Protein AF-A0A6L8BFU1-F1 (afdb_monomer_lite)

Radius of gyration: 12.85 Å; chains: 1; bounding box: 30×25×33 Å

Structure (mmCIF, N/CA/C/O backbone):
data_AF-A0A6L8BFU1-F1
#
_entry.id   AF-A0A6L8BFU1-F1
#
loop_
_atom_site.group_PDB
_atom_site.id
_atom_site.type_symbol
_atom_site.label_atom_id
_atom_site.label_alt_id
_atom_site.label_comp_id
_atom_site.label_asym_id
_atom_site.label_entity_id
_atom_site.label_seq_id
_atom_site.pdbx_PDB_ins_code
_atom_site.Cartn_x
_atom_site.Cartn_y
_atom_site.Cartn_z
_atom_site.occupancy
_atom_site.B_iso_or_equiv
_atom_site.auth_seq_id
_atom_site.auth_comp_id
_atom_site.auth_asym_id
_atom_site.auth_atom_id
_atom_site.pdbx_PDB_model_num
ATOM 1 N N . VAL A 1 1 ? -12.508 5.300 6.750 1.00 96.69 1 VAL A N 1
ATOM 2 C CA . VAL A 1 1 ? -11.536 6.383 6.458 1.00 96.69 1 VAL A CA 1
ATOM 3 C C . VAL A 1 1 ? -11.003 6.248 5.041 1.00 96.69 1 VAL A C 1
ATOM 5 O O . VAL A 1 1 ? -11.122 5.171 4.466 1.00 96.69 1 VAL A O 1
ATOM 8 N N . SER A 1 2 ? -10.410 7.299 4.481 1.00 97.69 2 SER A N 1
ATOM 9 C CA . SER A 1 2 ? -9.721 7.229 3.187 1.00 97.69 2 SER A CA 1
ATOM 10 C C . SER A 1 2 ? -8.450 8.066 3.179 1.00 97.69 2 SER A C 1
ATOM 12 O O . SER A 1 2 ? -8.405 9.112 3.822 1.00 97.69 2 SER A O 1
ATOM 14 N N . GLY A 1 3 ? -7.463 7.653 2.400 1.00 98.19 3 GLY A N 1
ATOM 15 C CA . GLY A 1 3 ? -6.178 8.327 2.259 1.00 98.19 3 GLY A CA 1
ATOM 16 C C . GLY A 1 3 ? -5.674 8.196 0.833 1.00 98.19 3 GLY A C 1
ATOM 17 O O . GLY A 1 3 ? -5.971 7.211 0.159 1.00 98.19 3 GLY A O 1
ATOM 18 N N . GLU A 1 4 ? -4.972 9.215 0.360 1.00 98.38 4 GLU A N 1
ATOM 19 C CA . GLU A 1 4 ? -4.502 9.306 -1.019 1.00 98.38 4 GLU A CA 1
ATOM 20 C C . GLU A 1 4 ? -3.123 9.952 -1.083 1.00 98.38 4 GLU A C 1
ATOM 22 O O . GLU A 1 4 ? -2.748 10.703 -0.178 1.00 98.38 4 GLU A O 1
ATOM 27 N N . ALA A 1 5 ? -2.389 9.636 -2.146 1.00 98.38 5 ALA A N 1
ATOM 28 C CA . ALA A 1 5 ? -1.085 10.200 -2.457 1.00 98.38 5 ALA A CA 1
ATOM 29 C C . ALA A 1 5 ? -0.895 10.274 -3.981 1.00 98.38 5 ALA A C 1
ATOM 31 O O . ALA A 1 5 ? -1.404 9.431 -4.726 1.00 98.38 5 ALA A O 1
ATOM 32 N N . GLU A 1 6 ? -0.162 11.286 -4.440 1.00 98.06 6 GLU A N 1
ATOM 33 C CA . GLU A 1 6 ? 0.117 11.547 -5.854 1.00 98.06 6 GLU A CA 1
ATOM 34 C C . GLU A 1 6 ? 1.574 11.970 -6.032 1.00 98.06 6 GLU A C 1
ATOM 36 O O . GLU A 1 6 ? 2.076 12.807 -5.285 1.00 98.06 6 GLU A O 1
ATOM 41 N N . ASP A 1 7 ? 2.215 11.459 -7.079 1.00 97.38 7 ASP A N 1
ATOM 42 C CA . ASP A 1 7 ? 3.427 12.037 -7.643 1.00 97.38 7 ASP A CA 1
ATOM 43 C C . ASP A 1 7 ? 3.320 12.068 -9.174 1.00 97.38 7 ASP A C 1
ATOM 45 O O . ASP A 1 7 ? 3.346 11.042 -9.866 1.00 97.38 7 ASP A O 1
ATOM 49 N N . ARG A 1 8 ? 3.225 13.286 -9.715 1.00 94.25 8 ARG A N 1
ATOM 50 C CA . ARG A 1 8 ? 3.109 13.536 -11.159 1.00 94.25 8 ARG A CA 1
ATOM 51 C C . ARG A 1 8 ? 4.396 13.259 -11.922 1.00 94.25 8 ARG A C 1
ATOM 53 O O . ARG A 1 8 ? 4.333 12.860 -13.079 1.00 94.25 8 ARG A O 1
ATOM 60 N N . THR A 1 9 ? 5.556 13.430 -11.292 1.00 95.25 9 THR A N 1
ATOM 61 C CA . THR A 1 9 ? 6.853 13.131 -11.918 1.00 95.25 9 THR A CA 1
ATOM 62 C C . THR A 1 9 ? 7.025 11.625 -12.110 1.00 95.25 9 THR A C 1
ATOM 64 O O . THR A 1 9 ? 7.570 11.167 -13.116 1.00 95.25 9 THR A O 1
ATOM 67 N N . LEU A 1 10 ? 6.475 10.838 -11.181 1.00 93.56 10 LEU A N 1
ATOM 68 C CA . LEU A 1 10 ? 6.490 9.381 -11.236 1.00 93.56 10 LEU A CA 1
ATOM 69 C C . LEU A 1 10 ? 5.305 8.786 -12.009 1.00 93.56 10 LEU A C 1
ATOM 71 O O . LEU A 1 10 ? 5.353 7.586 -12.323 1.00 93.56 10 LEU A O 1
ATOM 75 N N . ASN A 1 11 ? 4.311 9.612 -12.363 1.00 95.62 11 ASN A N 1
ATOM 76 C CA . ASN A 1 11 ? 3.021 9.230 -12.945 1.00 95.62 11 ASN A CA 1
ATOM 77 C C . ASN A 1 11 ? 2.286 8.195 -12.081 1.00 95.62 11 ASN A C 1
ATOM 79 O O . ASN A 1 11 ? 1.895 7.131 -12.567 1.00 95.62 11 ASN A O 1
ATOM 83 N N . VAL A 1 12 ? 2.152 8.491 -10.786 1.00 97.38 12 VAL A N 1
ATOM 84 C CA . VAL A 1 12 ? 1.477 7.627 -9.814 1.00 97.38 12 VAL A CA 1
ATOM 85 C C . VAL A 1 12 ? 0.448 8.432 -9.033 1.00 97.38 12 VAL A C 1
ATOM 87 O O . VAL A 1 12 ? 0.751 9.496 -8.505 1.00 97.38 12 VAL A O 1
ATOM 90 N N . TRP A 1 13 ? -0.755 7.886 -8.917 1.00 98.44 13 TRP A N 1
ATOM 91 C CA . TRP A 1 13 ? -1.761 8.311 -7.954 1.00 98.44 13 TRP A CA 1
ATOM 92 C C . TRP A 1 13 ? -2.407 7.072 -7.346 1.00 98.44 13 TRP A C 1
ATOM 94 O O . TRP A 1 13 ? -2.713 6.107 -8.051 1.00 98.44 13 TRP A O 1
ATOM 104 N N . VAL A 1 14 ? -2.614 7.087 -6.036 1.00 98.44 14 VAL A N 1
ATOM 105 C CA . VAL A 1 14 ? -3.269 5.997 -5.320 1.00 98.44 14 VAL A CA 1
ATOM 106 C C . VAL A 1 14 ? -4.200 6.554 -4.260 1.00 98.44 14 VAL A C 1
ATOM 108 O O . VAL A 1 14 ? -3.880 7.519 -3.568 1.00 98.44 14 VAL A O 1
ATOM 111 N N . ARG A 1 15 ? -5.354 5.908 -4.108 1.00 98.75 15 ARG A N 1
ATOM 112 C CA . ARG A 1 15 ? -6.310 6.174 -3.040 1.00 98.75 15 ARG A CA 1
ATOM 113 C C . ARG A 1 15 ? -6.762 4.868 -2.416 1.00 98.75 15 ARG A C 1
ATOM 115 O O . ARG A 1 15 ? -7.244 3.991 -3.125 1.00 98.75 15 ARG A O 1
ATOM 122 N N . PHE A 1 16 ? -6.680 4.785 -1.093 1.00 98.69 16 PHE A N 1
ATOM 123 C CA . PHE A 1 16 ? -7.256 3.710 -0.293 1.00 98.69 16 PHE A CA 1
ATOM 124 C C . PHE A 1 16 ? -8.507 4.184 0.440 1.00 98.69 16 PHE A C 1
ATOM 126 O O . PHE A 1 16 ? -8.601 5.317 0.923 1.00 98.69 16 PHE A O 1
ATOM 133 N N . GLN A 1 17 ? -9.475 3.283 0.558 1.00 98.56 17 GLN A N 1
ATOM 134 C CA . GLN A 1 17 ? -10.688 3.460 1.341 1.00 98.56 17 GLN A CA 1
ATOM 135 C C . GLN A 1 17 ? -10.841 2.251 2.263 1.00 98.56 17 GLN A C 1
ATOM 137 O O . GLN A 1 17 ? -11.035 1.125 1.805 1.00 98.56 17 GLN A O 1
ATOM 142 N N . LEU A 1 18 ? -10.748 2.498 3.568 1.00 98.19 18 LEU A N 1
ATOM 143 C CA . LEU A 1 18 ? -10.808 1.470 4.602 1.00 98.19 18 LEU A CA 1
ATOM 144 C C . LEU A 1 18 ? -12.128 1.577 5.360 1.00 98.19 18 LEU A C 1
ATOM 146 O O . LEU A 1 18 ? -12.457 2.638 5.916 1.00 98.19 18 LEU A O 1
ATOM 150 N N . ARG A 1 19 ? -12.860 0.468 5.441 1.00 97.81 19 ARG A N 1
ATOM 151 C CA . ARG A 1 19 ? -13.992 0.329 6.360 1.00 97.81 19 ARG A CA 1
ATOM 152 C C . ARG A 1 19 ? -13.499 -0.316 7.648 1.00 97.81 19 ARG A C 1
ATOM 154 O O . ARG A 1 19 ? -13.055 -1.457 7.616 1.00 97.81 19 ARG A O 1
ATOM 161 N N . ILE A 1 20 ? -13.603 0.404 8.763 1.00 96.62 20 ILE A N 1
ATOM 162 C CA . ILE A 1 20 ? -13.247 -0.116 10.086 1.00 96.62 20 ILE A CA 1
ATOM 163 C C . ILE A 1 20 ? -14.522 -0.470 10.845 1.00 96.62 20 ILE A C 1
ATOM 165 O O . ILE A 1 20 ? -15.421 0.363 10.938 1.00 96.62 20 ILE A O 1
ATOM 169 N N . LEU A 1 21 ? -14.590 -1.685 11.385 1.00 95.75 21 LEU A N 1
ATOM 170 C CA . LEU A 1 21 ? -15.671 -2.165 12.247 1.00 95.75 21 LEU A CA 1
ATOM 171 C C . LEU A 1 21 ? -15.051 -2.829 13.476 1.00 95.75 21 LEU A C 1
ATOM 173 O O . LEU A 1 21 ? -14.156 -3.658 13.337 1.00 95.75 21 LEU A O 1
ATOM 177 N N . HIS A 1 22 ? -15.502 -2.450 14.674 1.00 93.62 22 HIS A N 1
ATOM 178 C CA . HIS A 1 22 ? -14.998 -2.990 15.948 1.00 93.62 22 HIS A CA 1
ATOM 179 C C . HIS A 1 22 ? -13.458 -2.974 16.068 1.00 93.62 22 HIS A C 1
ATOM 181 O O . HIS A 1 22 ? -12.849 -3.906 16.580 1.00 93.62 22 HIS A O 1
ATOM 187 N N . GLY A 1 23 ? -12.810 -1.924 15.548 1.00 92.81 23 GLY A N 1
ATOM 188 C CA . GLY A 1 23 ? -11.349 -1.780 15.576 1.00 92.81 23 GLY A CA 1
ATOM 189 C C . GLY A 1 23 ? -10.579 -2.611 14.539 1.00 92.81 23 GLY A C 1
ATOM 190 O O . GLY A 1 23 ? -9.353 -2.504 14.486 1.00 92.81 23 GLY A O 1
ATOM 191 N N . ALA A 1 24 ? -11.261 -3.382 13.689 1.00 96.75 24 ALA A N 1
ATOM 192 C CA . ALA A 1 24 ? -10.663 -4.169 12.612 1.00 96.75 24 ALA A CA 1
ATOM 193 C C . ALA A 1 24 ? -10.984 -3.591 11.226 1.00 96.75 24 ALA A C 1
ATOM 195 O O . ALA A 1 24 ? -12.036 -2.987 11.007 1.00 96.75 24 ALA A O 1
ATOM 196 N N . ILE A 1 25 ? -10.072 -3.788 10.277 1.00 97.88 25 ILE A N 1
ATOM 197 C CA . ILE A 1 25 ? -10.223 -3.424 8.869 1.00 97.88 25 ILE A CA 1
ATOM 198 C C . ILE A 1 25 ? -11.127 -4.471 8.217 1.00 97.88 25 ILE A C 1
ATOM 200 O O . ILE A 1 25 ? -10.701 -5.572 7.894 1.00 97.88 25 ILE A O 1
ATOM 204 N N . HIS A 1 26 ? -12.400 -4.141 8.040 1.00 97.88 26 HIS A N 1
ATOM 205 C CA . HIS A 1 26 ? -13.378 -5.057 7.459 1.00 97.88 26 HIS A CA 1
ATOM 206 C C . HIS A 1 26 ? -13.292 -5.122 5.932 1.00 97.88 26 HIS A C 1
ATOM 208 O O . HIS A 1 26 ? -13.598 -6.145 5.331 1.00 97.88 26 HIS A O 1
ATOM 214 N N . THR A 1 27 ? -12.938 -4.013 5.286 1.00 98.12 27 THR A N 1
ATOM 215 C CA . THR A 1 27 ? -12.857 -3.947 3.824 1.00 98.12 27 THR A CA 1
ATOM 216 C C . THR A 1 27 ? -11.807 -2.932 3.409 1.00 98.12 27 THR A C 1
ATOM 218 O O . THR A 1 27 ? -11.769 -1.830 3.972 1.00 98.12 27 THR A O 1
ATOM 221 N N . VAL A 1 28 ? -11.030 -3.273 2.383 1.00 98.50 28 VAL A N 1
ATOM 222 C CA . VAL A 1 28 ? -10.108 -2.369 1.699 1.00 98.50 28 VAL A CA 1
ATOM 223 C C . VAL A 1 28 ? -10.548 -2.223 0.245 1.00 98.50 28 VAL A C 1
ATOM 225 O O . VAL A 1 28 ? -10.796 -3.190 -0.475 1.00 98.50 28 VAL A O 1
ATOM 228 N N . ARG A 1 29 ? -10.702 -0.979 -0.201 1.00 98.50 29 ARG A N 1
ATOM 229 C CA . ARG A 1 29 ? -10.901 -0.635 -1.613 1.00 98.50 29 ARG A CA 1
ATOM 230 C C . ARG A 1 29 ? -9.804 0.318 -2.041 1.00 98.50 29 ARG A C 1
ATOM 232 O O . ARG A 1 29 ? -9.325 1.107 -1.225 1.00 98.50 29 ARG A O 1
ATOM 239 N N . TYR A 1 30 ? -9.420 0.242 -3.308 1.00 98.69 30 TYR A N 1
ATOM 240 C CA . TYR A 1 30 ? -8.370 1.081 -3.857 1.00 98.69 30 TYR A CA 1
ATOM 241 C C . TYR A 1 30 ? -8.691 1.555 -5.271 1.00 98.69 30 TYR A C 1
ATOM 243 O O . TYR A 1 30 ? -9.366 0.876 -6.044 1.00 98.69 30 TYR A O 1
ATOM 251 N N . ASN A 1 31 ? -8.164 2.728 -5.602 1.00 98.62 31 ASN A N 1
ATOM 252 C CA . ASN A 1 31 ? -8.037 3.220 -6.963 1.00 98.62 31 ASN A CA 1
ATOM 253 C C . ASN A 1 31 ? -6.559 3.517 -7.207 1.00 98.62 31 ASN A C 1
ATOM 255 O O . ASN A 1 31 ? -5.905 4.121 -6.358 1.00 98.62 31 ASN A O 1
ATOM 259 N N . VAL A 1 32 ? -6.042 3.082 -8.352 1.00 98.19 32 VAL A N 1
ATOM 260 C CA . VAL A 1 32 ? -4.639 3.269 -8.727 1.00 98.19 32 VAL A CA 1
ATOM 261 C C . VAL A 1 32 ? -4.577 3.796 -10.149 1.00 98.19 32 VAL A C 1
ATOM 263 O O . VAL A 1 32 ? -5.156 3.214 -11.064 1.00 98.19 32 VAL A O 1
ATOM 266 N N . TYR A 1 33 ? -3.821 4.870 -10.323 1.00 98.06 33 TYR A N 1
ATOM 267 C CA . TYR A 1 33 ? -3.233 5.255 -11.592 1.00 98.06 33 TYR A CA 1
ATOM 268 C C . TYR A 1 33 ? -1.726 5.029 -11.481 1.00 98.06 33 TYR A C 1
ATOM 270 O O . TYR A 1 33 ? -1.058 5.611 -10.629 1.00 98.06 33 TYR A O 1
ATOM 278 N N . GLY A 1 34 ? -1.187 4.134 -12.300 1.00 95.56 34 GLY A N 1
ATOM 279 C CA . GLY A 1 34 ? 0.213 3.746 -12.222 1.00 95.56 34 GLY A CA 1
ATOM 280 C C . GLY A 1 34 ? 0.508 2.526 -13.082 1.00 95.56 34 GLY A C 1
ATOM 281 O O . GLY A 1 34 ? -0.322 2.071 -13.866 1.00 95.56 34 GLY A O 1
ATOM 282 N N . CYS A 1 35 ? 1.717 1.991 -12.943 1.00 95.50 35 CYS A N 1
ATOM 283 C CA . CYS A 1 35 ? 2.135 0.806 -13.687 1.00 95.50 35 CYS A CA 1
ATOM 284 C C . CYS A 1 35 ? 1.552 -0.489 -13.081 1.00 95.50 35 CYS A C 1
ATOM 286 O O . CYS A 1 35 ? 1.085 -0.466 -11.940 1.00 95.50 35 CYS A O 1
ATOM 288 N N . PRO A 1 36 ? 1.644 -1.641 -13.777 1.00 96.62 36 PRO A N 1
ATOM 289 C CA . PRO A 1 36 ? 1.135 -2.917 -13.263 1.00 96.62 36 PRO A CA 1
ATOM 290 C C . PRO A 1 36 ? 1.668 -3.296 -11.873 1.00 96.62 36 PRO A C 1
ATOM 292 O O . PRO A 1 36 ? 0.916 -3.799 -11.048 1.00 96.62 36 PRO A O 1
ATOM 295 N N . HIS A 1 37 ? 2.928 -2.973 -11.559 1.00 95.94 37 HIS A N 1
ATOM 296 C CA . HIS A 1 37 ? 3.495 -3.215 -10.226 1.00 95.94 37 HIS A CA 1
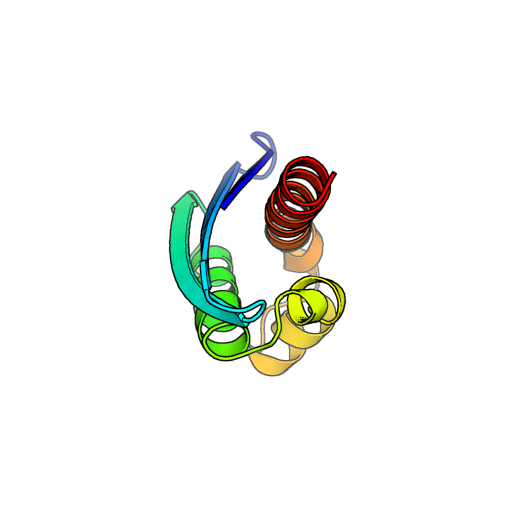ATOM 297 C C . HIS A 1 37 ? 2.819 -2.385 -9.124 1.00 95.94 37 HIS A C 1
ATOM 299 O O . HIS A 1 37 ? 2.698 -2.849 -7.997 1.00 95.94 37 HIS A O 1
ATOM 305 N N . THR A 1 38 ? 2.363 -1.169 -9.439 1.00 96.75 38 THR A N 1
ATOM 306 C CA . THR A 1 38 ? 1.622 -0.315 -8.498 1.00 96.75 38 THR A CA 1
ATOM 307 C C . THR A 1 38 ? 0.249 -0.913 -8.201 1.00 96.75 38 THR A C 1
ATOM 309 O O . THR A 1 38 ? -0.175 -0.931 -7.050 1.00 96.75 38 THR A O 1
ATOM 312 N N . VAL A 1 39 ? -0.425 -1.444 -9.228 1.00 97.88 39 VAL A N 1
ATOM 313 C CA . VAL A 1 39 ? -1.720 -2.125 -9.077 1.00 97.88 39 VAL A CA 1
ATOM 314 C C . VAL A 1 39 ? -1.561 -3.401 -8.247 1.00 97.88 39 VAL A C 1
ATOM 316 O O . VAL A 1 39 ? -2.281 -3.569 -7.268 1.00 97.88 39 VAL A O 1
ATOM 319 N N . ALA A 1 40 ? -0.570 -4.237 -8.572 1.00 97.50 40 ALA A N 1
ATOM 320 C CA . ALA A 1 40 ? -0.287 -5.471 -7.838 1.00 97.50 40 ALA A CA 1
ATOM 321 C C . ALA A 1 40 ? 0.080 -5.210 -6.365 1.00 97.50 40 ALA A C 1
ATOM 323 O O . ALA A 1 40 ? -0.370 -5.924 -5.474 1.00 97.50 40 ALA A O 1
ATOM 324 N N . ALA A 1 41 ? 0.858 -4.159 -6.085 1.00 97.69 41 ALA A N 1
ATOM 325 C CA . ALA A 1 41 ? 1.173 -3.770 -4.712 1.00 97.69 41 ALA A CA 1
ATOM 326 C C . ALA A 1 41 ? -0.076 -3.301 -3.942 1.00 97.69 41 ALA A C 1
ATOM 328 O O . ALA A 1 41 ? -0.238 -3.650 -2.775 1.00 97.69 41 ALA A O 1
ATOM 329 N N . ALA A 1 42 ? -0.981 -2.547 -4.578 1.00 98.12 42 ALA A N 1
ATOM 330 C CA . ALA A 1 42 ? -2.225 -2.113 -3.939 1.00 98.12 42 ALA A CA 1
ATOM 331 C C . ALA A 1 42 ? -3.171 -3.284 -3.630 1.00 98.12 42 ALA A C 1
ATOM 333 O O . ALA A 1 42 ? -3.779 -3.309 -2.559 1.00 98.12 42 ALA A O 1
ATOM 334 N N . GLU A 1 43 ? -3.250 -4.265 -4.530 1.00 98.12 43 GLU A N 1
ATOM 335 C CA . GLU A 1 43 ? -3.984 -5.516 -4.315 1.00 98.12 43 GLU A CA 1
ATOM 336 C C . GLU A 1 43 ? -3.396 -6.313 -3.142 1.00 98.12 43 GLU A C 1
ATOM 338 O O .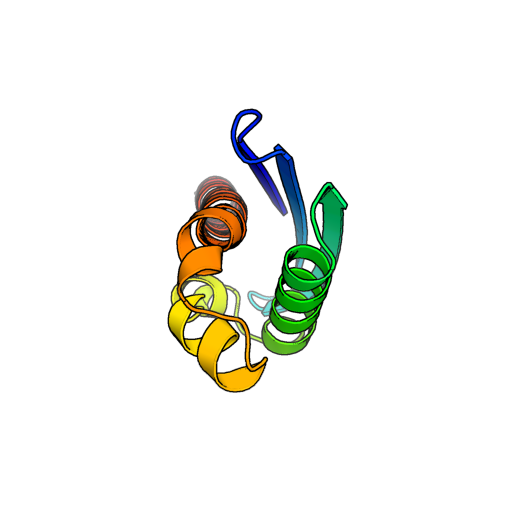 GLU A 1 43 ? -4.104 -6.631 -2.188 1.00 98.12 43 GLU A O 1
ATOM 343 N N . TRP A 1 44 ? -2.075 -6.514 -3.137 1.00 97.94 44 TRP A N 1
ATOM 344 C CA . TRP A 1 44 ? -1.354 -7.194 -2.057 1.00 97.94 44 TRP A CA 1
ATOM 345 C C . TRP A 1 44 ? -1.557 -6.526 -0.687 1.00 97.94 44 TRP A C 1
ATOM 347 O O . TRP A 1 44 ? -1.676 -7.210 0.333 1.00 97.94 44 TRP A O 1
ATOM 357 N N . ILE A 1 45 ? -1.614 -5.189 -0.647 1.00 98.06 45 ILE A N 1
ATOM 358 C CA . ILE A 1 45 ? -1.945 -4.424 0.563 1.00 98.06 45 ILE A CA 1
ATOM 359 C C . ILE A 1 45 ? -3.374 -4.734 1.014 1.00 98.06 45 ILE A C 1
ATOM 361 O O . ILE A 1 45 ? -3.591 -4.997 2.198 1.00 98.06 45 ILE A O 1
ATOM 365 N N . ALA A 1 46 ? -4.342 -4.694 0.094 1.00 98.25 46 ALA A N 1
ATOM 366 C CA . ALA A 1 46 ? -5.744 -4.935 0.411 1.00 98.25 46 ALA A CA 1
ATOM 367 C C . ALA A 1 46 ? -5.945 -6.327 1.025 1.00 98.25 46 ALA A C 1
ATOM 369 O O . ALA A 1 46 ? -6.485 -6.430 2.126 1.00 98.25 46 ALA A O 1
ATOM 370 N N . GLU A 1 47 ? -5.408 -7.368 0.385 1.00 97.44 47 GLU A N 1
ATOM 371 C CA . GLU A 1 47 ? -5.487 -8.751 0.871 1.00 97.44 47 GLU A CA 1
ATOM 372 C C . GLU A 1 47 ? -4.868 -8.930 2.261 1.00 97.44 47 GLU A C 1
ATOM 374 O O . GLU A 1 47 ? -5.377 -9.680 3.092 1.00 97.44 47 GLU A O 1
ATOM 379 N N . ARG A 1 48 ? -3.760 -8.236 2.538 1.00 96.88 48 ARG A N 1
ATOM 380 C CA . ARG A 1 48 ? -3.056 -8.350 3.822 1.00 96.88 48 ARG A CA 1
ATOM 381 C C . ARG A 1 48 ? -3.725 -7.621 4.964 1.00 96.88 48 ARG A C 1
ATOM 383 O O . ARG A 1 48 ? -3.486 -7.987 6.112 1.00 96.88 48 ARG A O 1
ATOM 390 N N . LEU A 1 49 ? -4.476 -6.569 4.669 1.00 97.69 49 LEU A N 1
ATOM 391 C CA . LEU A 1 49 ? -5.108 -5.734 5.681 1.00 97.69 49 LEU A CA 1
ATOM 392 C C . LEU A 1 49 ? -6.529 -6.181 6.006 1.00 97.69 49 LEU A C 1
ATOM 394 O O . LEU A 1 49 ? -6.952 -6.006 7.148 1.00 97.69 49 LEU A O 1
ATOM 398 N N . GLU A 1 50 ? -7.275 -6.733 5.047 1.00 97.81 50 GLU A N 1
ATOM 399 C CA . GLU A 1 50 ? -8.635 -7.205 5.313 1.00 97.81 50 GLU A CA 1
ATOM 400 C C . GLU A 1 50 ? -8.649 -8.260 6.437 1.00 97.81 50 GLU A C 1
ATOM 402 O O . GLU A 1 50 ? -7.857 -9.199 6.478 1.00 97.81 50 GLU A O 1
ATOM 407 N N . GLY A 1 51 ? -9.528 -8.055 7.419 1.00 97.31 51 GLY A N 1
ATOM 408 C CA . GLY A 1 51 ? -9.641 -8.883 8.621 1.00 97.31 51 GLY A CA 1
ATOM 409 C C . GLY A 1 51 ? -8.626 -8.573 9.728 1.00 97.31 51 GLY A C 1
ATOM 410 O O . GLY A 1 51 ? -8.744 -9.125 10.823 1.00 97.31 51 GLY A O 1
ATOM 411 N N . ARG A 1 52 ? -7.648 -7.687 9.504 1.00 97.94 52 ARG A N 1
ATOM 412 C CA . ARG A 1 52 ? -6.632 -7.338 10.512 1.00 97.94 52 ARG A CA 1
ATOM 413 C C . ARG A 1 52 ? -7.080 -6.190 11.421 1.00 97.94 52 ARG A C 1
ATOM 415 O O . ARG A 1 52 ?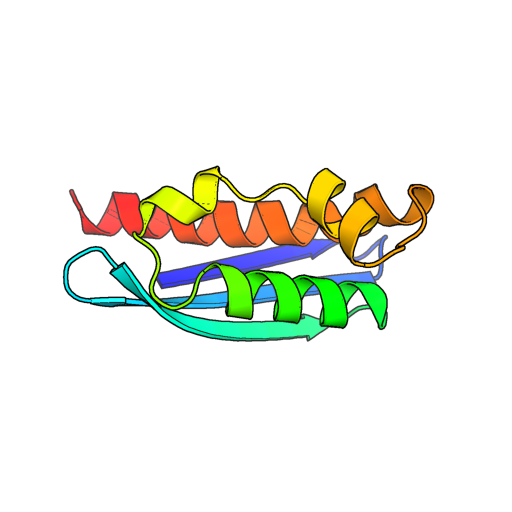 -7.911 -5.371 11.024 1.00 97.94 52 ARG A O 1
ATOM 422 N N . PRO A 1 53 ? -6.507 -6.063 12.633 1.00 97.00 53 PRO A N 1
ATOM 423 C CA . PRO A 1 53 ? -6.687 -4.873 13.459 1.00 97.00 53 PRO A CA 1
ATOM 424 C C . PRO A 1 53 ? -6.260 -3.605 12.716 1.00 97.00 53 PRO A C 1
ATOM 426 O O . PRO A 1 53 ? -5.311 -3.632 11.936 1.00 97.00 53 PRO A O 1
ATOM 429 N N . ALA A 1 54 ? -6.891 -2.468 13.019 1.00 94.62 54 ALA A N 1
ATOM 430 C CA . ALA A 1 54 ? -6.532 -1.187 12.412 1.00 94.62 54 ALA A CA 1
ATOM 431 C C . ALA A 1 54 ? -5.055 -0.815 12.622 1.00 94.62 54 ALA A C 1
ATOM 433 O O . ALA A 1 54 ? -4.525 -0.066 11.813 1.00 94.62 54 ALA A O 1
ATOM 434 N N . GLY A 1 55 ? -4.403 -1.329 13.675 1.00 94.12 55 GLY A N 1
ATOM 435 C CA . GLY A 1 55 ? -2.964 -1.181 13.935 1.00 94.12 55 GLY A CA 1
ATOM 436 C C . GLY A 1 55 ? -2.056 -1.783 12.854 1.00 94.12 55 GLY A C 1
ATOM 437 O O . GLY A 1 55 ? -0.942 -1.309 12.666 1.00 94.12 55 GLY A O 1
ATOM 438 N N . ALA A 1 56 ? -2.548 -2.756 12.080 1.00 95.19 56 ALA A N 1
ATOM 439 C CA . ALA A 1 56 ? -1.771 -3.437 11.046 1.00 95.19 56 ALA A CA 1
ATOM 440 C C . ALA A 1 56 ? -1.346 -2.526 9.880 1.00 95.19 56 ALA A C 1
ATOM 442 O O . ALA A 1 56 ? -0.476 -2.912 9.103 1.00 95.19 56 ALA A O 1
ATOM 443 N N . LEU A 1 57 ? -1.912 -1.316 9.754 1.00 93.81 57 LEU A N 1
ATOM 444 C CA . LEU A 1 57 ? -1.434 -0.336 8.770 1.00 93.81 57 LEU A CA 1
ATOM 445 C C . LEU A 1 57 ? 0.031 0.049 9.017 1.00 93.81 57 LEU A C 1
ATOM 447 O O . LEU A 1 57 ? 0.731 0.350 8.057 1.00 93.81 57 LEU A O 1
ATOM 451 N N . ASP A 1 58 ? 0.495 0.001 10.271 1.00 91.25 58 ASP A N 1
ATOM 452 C CA . ASP A 1 58 ? 1.866 0.388 10.641 1.00 91.25 58 ASP A CA 1
ATOM 453 C C . ASP A 1 58 ? 2.867 -0.767 10.440 1.00 91.25 58 ASP A C 1
ATOM 455 O O . ASP A 1 58 ? 4.076 -0.572 10.520 1.00 91.25 58 ASP A O 1
ATOM 459 N N . GLU A 1 59 ? 2.371 -1.982 10.180 1.00 91.88 59 GLU A N 1
ATOM 460 C CA . GLU A 1 59 ? 3.181 -3.189 9.966 1.00 91.88 59 GLU A CA 1
ATOM 461 C C . GLU A 1 59 ? 3.534 -3.406 8.484 1.00 91.88 59 GLU A C 1
ATOM 463 O O . GLU A 1 59 ? 4.344 -4.280 8.150 1.00 91.88 59 GLU A O 1
ATOM 468 N N . LEU A 1 60 ? 2.904 -2.656 7.574 1.00 92.75 60 LEU A N 1
ATOM 469 C CA . LEU A 1 60 ? 3.156 -2.781 6.144 1.00 92.75 60 LEU A CA 1
ATOM 470 C C . LEU A 1 60 ? 4.503 -2.173 5.764 1.00 92.75 60 LEU A C 1
ATOM 472 O O . LEU A 1 60 ? 4.912 -1.130 6.256 1.00 92.75 60 LEU A O 1
ATOM 476 N N . SER A 1 61 ? 5.181 -2.847 4.840 1.00 92.56 61 SER A N 1
ATOM 477 C CA . SER A 1 61 ? 6.458 -2.404 4.298 1.00 92.56 61 SER A CA 1
ATOM 478 C C . SER A 1 61 ? 6.496 -2.693 2.809 1.00 92.56 61 SER A C 1
ATOM 480 O O . SER A 1 61 ? 6.397 -3.852 2.388 1.00 92.56 61 SER A O 1
ATOM 482 N N . MET A 1 62 ? 6.693 -1.650 2.008 1.00 94.62 62 MET A N 1
ATOM 483 C CA . MET A 1 62 ? 6.841 -1.794 0.567 1.00 94.62 62 MET A CA 1
ATOM 484 C C . MET A 1 62 ? 8.101 -2.563 0.231 1.00 94.62 62 MET A C 1
ATOM 486 O O . MET A 1 62 ? 8.051 -3.401 -0.655 1.00 94.62 62 MET A O 1
ATOM 490 N N . ARG A 1 63 ? 9.188 -2.432 0.998 1.00 93.44 63 ARG A N 1
ATOM 491 C CA . ARG A 1 63 ? 10.377 -3.280 0.811 1.00 93.44 63 ARG A CA 1
ATOM 492 C C . ARG A 1 63 ? 10.034 -4.774 0.847 1.00 93.44 63 ARG A C 1
ATOM 494 O O . ARG A 1 63 ? 10.403 -5.501 -0.069 1.00 93.44 63 ARG A O 1
ATOM 501 N N . LYS A 1 64 ? 9.252 -5.208 1.841 1.00 94.12 64 LYS A N 1
ATOM 502 C CA . LYS A 1 64 ? 8.776 -6.598 1.936 1.00 94.12 64 LYS A CA 1
ATOM 503 C C . LYS A 1 64 ? 7.800 -6.955 0.808 1.00 94.12 64 LYS A C 1
ATOM 505 O O . LYS A 1 64 ? 7.812 -8.080 0.318 1.00 94.12 64 LYS A O 1
ATOM 510 N N . CYS A 1 65 ? 6.969 -6.003 0.380 1.00 95.56 65 CYS A N 1
ATOM 511 C CA . CYS A 1 65 ? 6.104 -6.163 -0.789 1.00 95.56 65 CYS A CA 1
ATOM 512 C C . CYS A 1 65 ? 6.917 -6.428 -2.065 1.00 95.56 65 CYS A C 1
ATOM 514 O O . CYS A 1 65 ? 6.574 -7.338 -2.814 1.00 95.56 65 CYS A O 1
ATOM 516 N N . LEU A 1 66 ? 7.999 -5.674 -2.301 1.00 95.56 66 LEU A N 1
ATOM 517 C CA . LEU A 1 66 ? 8.873 -5.862 -3.461 1.00 95.56 66 LEU A CA 1
ATOM 518 C C . LEU A 1 66 ? 9.472 -7.269 -3.476 1.00 95.56 66 LEU A C 1
ATOM 520 O O . LEU A 1 66 ? 9.417 -7.935 -4.505 1.00 95.56 66 LEU A O 1
ATOM 524 N N . GLU A 1 67 ? 9.995 -7.724 -2.336 1.00 95.50 67 GLU A N 1
ATOM 525 C CA . GLU A 1 67 ? 10.574 -9.064 -2.190 1.00 95.50 67 GLU A CA 1
ATOM 526 C C . GLU A 1 67 ? 9.551 -10.163 -2.504 1.00 95.50 67 GLU A C 1
ATOM 528 O O . GLU A 1 67 ? 9.847 -11.087 -3.256 1.00 95.50 67 GLU A O 1
ATOM 533 N N . ILE A 1 68 ? 8.330 -10.044 -1.973 1.00 95.94 68 ILE A N 1
ATOM 534 C CA . ILE A 1 68 ? 7.273 -11.048 -2.163 1.00 95.94 68 ILE A CA 1
ATOM 535 C C . ILE A 1 68 ? 6.747 -11.063 -3.599 1.00 95.94 68 ILE A C 1
ATOM 537 O O . ILE A 1 68 ? 6.466 -12.134 -4.131 1.00 95.94 68 ILE A O 1
ATOM 541 N N . LEU A 1 69 ? 6.596 -9.892 -4.217 1.00 95.44 69 LEU A N 1
ATOM 542 C CA . LEU A 1 69 ? 6.051 -9.763 -5.570 1.00 95.44 69 LEU A CA 1
ATOM 543 C C . LEU A 1 69 ? 7.126 -9.846 -6.667 1.00 95.44 69 LEU A C 1
ATOM 545 O O . LEU A 1 69 ? 6.793 -9.748 -7.846 1.00 95.44 69 LEU A O 1
ATOM 549 N N . GLY A 1 70 ? 8.406 -9.995 -6.307 1.00 95.50 70 GLY A N 1
ATOM 550 C CA . GLY A 1 70 ? 9.517 -10.008 -7.262 1.00 95.50 70 GLY A CA 1
ATOM 551 C C . GLY A 1 70 ? 9.679 -8.690 -8.030 1.00 95.50 70 GLY A C 1
ATOM 552 O O . GLY A 1 70 ? 10.127 -8.689 -9.176 1.00 95.50 70 GLY A O 1
ATOM 553 N N . ILE A 1 71 ? 9.284 -7.562 -7.430 1.00 93.75 71 ILE A N 1
ATOM 554 C CA . ILE A 1 71 ? 9.341 -6.247 -8.076 1.00 93.75 71 ILE A CA 1
ATOM 555 C C . ILE A 1 71 ? 10.770 -5.688 -7.964 1.00 93.75 71 ILE A C 1
ATOM 557 O O . ILE A 1 71 ? 11.322 -5.660 -6.861 1.00 93.75 71 ILE A O 1
ATOM 561 N N . PRO A 1 72 ? 11.362 -5.174 -9.061 1.00 94.12 72 PRO A N 1
ATOM 562 C CA . PRO A 1 72 ? 12.703 -4.593 -9.028 1.00 94.12 72 PRO A CA 1
ATOM 563 C C . PRO A 1 72 ? 12.826 -3.417 -8.046 1.00 94.12 72 PRO A C 1
ATOM 565 O O . PRO A 1 72 ? 11.928 -2.572 -7.951 1.00 94.12 72 PRO A O 1
ATOM 568 N N . VAL A 1 73 ? 13.960 -3.330 -7.340 1.00 94.62 73 VAL A N 1
ATOM 569 C CA . VAL A 1 73 ? 14.197 -2.331 -6.278 1.00 94.62 73 VAL A CA 1
ATOM 570 C C . VAL A 1 73 ? 14.138 -0.889 -6.785 1.00 94.62 73 VAL A C 1
ATOM 572 O O . VAL A 1 73 ? 13.733 0.010 -6.050 1.00 94.62 73 VAL A O 1
ATOM 575 N N . GLU A 1 74 ? 14.431 -0.656 -8.063 1.00 94.38 74 GLU A N 1
ATOM 576 C CA . GLU A 1 74 ? 14.367 0.663 -8.704 1.00 94.38 74 GLU A CA 1
ATOM 577 C C . GLU A 1 74 ? 12.929 1.204 -8.769 1.00 94.38 74 GLU A C 1
ATOM 579 O O . GLU A 1 74 ? 12.711 2.394 -9.001 1.00 94.38 74 GLU A O 1
ATOM 584 N N . LYS A 1 75 ? 11.921 0.343 -8.565 1.00 92.62 75 LYS A N 1
ATOM 585 C CA . LYS A 1 75 ? 10.510 0.742 -8.482 1.00 92.62 75 LYS A CA 1
ATOM 586 C C . LYS A 1 75 ? 10.086 1.163 -7.077 1.00 92.62 75 LYS A C 1
ATOM 588 O O . LYS A 1 75 ? 8.987 1.700 -6.947 1.00 92.62 75 LYS A O 1
ATOM 593 N N . LEU A 1 76 ? 10.932 0.983 -6.056 1.00 94.44 76 LEU A N 1
ATOM 594 C CA . LEU A 1 76 ? 10.588 1.271 -4.662 1.00 94.44 76 LEU A CA 1
ATOM 595 C C . LEU A 1 76 ? 10.076 2.701 -4.480 1.00 94.44 76 LEU A C 1
ATOM 597 O O . LEU A 1 76 ? 9.032 2.879 -3.867 1.00 94.44 76 LEU A O 1
ATOM 601 N N . GLY A 1 77 ? 10.738 3.699 -5.075 1.00 93.31 77 GLY A N 1
ATOM 602 C CA . GLY A 1 77 ? 10.325 5.102 -4.944 1.00 93.31 77 GLY A CA 1
ATOM 603 C C . GLY A 1 77 ? 8.868 5.348 -5.354 1.00 93.31 77 GLY A C 1
ATOM 604 O O . GLY A 1 77 ? 8.162 6.089 -4.687 1.00 93.31 77 GLY A O 1
ATOM 605 N N . LYS A 1 78 ? 8.378 4.648 -6.387 1.00 94.38 78 LYS A N 1
ATOM 606 C CA . LYS A 1 78 ? 6.971 4.723 -6.816 1.00 94.38 78 LYS A CA 1
ATOM 607 C C . LYS A 1 78 ? 6.021 4.033 -5.845 1.00 94.38 78 LYS A C 1
ATOM 609 O O . LYS A 1 78 ? 4.867 4.429 -5.739 1.00 94.38 78 LYS A O 1
ATOM 614 N N . LEU A 1 79 ? 6.488 2.968 -5.198 1.00 96.00 79 LEU A N 1
ATOM 615 C CA . LEU A 1 79 ? 5.674 2.172 -4.292 1.00 96.00 79 LEU A CA 1
ATOM 616 C C . LEU A 1 79 ? 5.558 2.797 -2.898 1.00 96.00 79 LEU A C 1
ATOM 618 O O . LEU A 1 79 ? 4.561 2.566 -2.226 1.00 96.00 79 LEU A O 1
ATOM 622 N N . LEU A 1 80 ? 6.496 3.658 -2.497 1.00 96.44 80 LEU A N 1
ATOM 623 C CA . LEU A 1 80 ? 6.387 4.418 -1.245 1.00 96.44 80 LEU A CA 1
ATOM 624 C C . LEU A 1 80 ? 5.141 5.322 -1.199 1.00 96.44 80 LEU A C 1
ATOM 626 O O . LEU A 1 80 ? 4.579 5.517 -0.129 1.00 96.44 80 LEU A O 1
ATOM 630 N N . LEU A 1 81 ? 4.608 5.754 -2.350 1.00 97.12 81 LEU A N 1
ATOM 6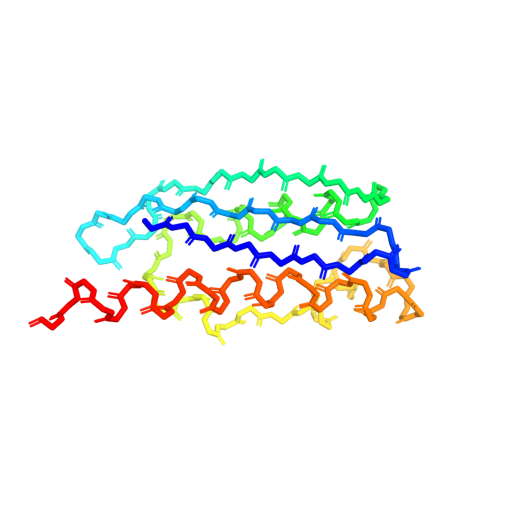31 C CA . LEU A 1 81 ? 3.341 6.499 -2.410 1.00 97.12 81 LEU A CA 1
ATOM 632 C C . LEU A 1 81 ? 2.151 5.682 -1.867 1.00 97.12 81 LEU A C 1
ATOM 634 O O . LEU A 1 81 ? 1.166 6.254 -1.400 1.00 97.12 81 LEU A O 1
ATOM 638 N N . LEU A 1 82 ? 2.220 4.343 -1.894 1.00 97.44 82 LEU A N 1
ATOM 639 C CA . LEU A 1 82 ? 1.205 3.506 -1.254 1.00 97.44 82 LEU A CA 1
ATOM 640 C C . LEU A 1 82 ? 1.295 3.603 0.277 1.00 97.44 82 LEU A C 1
ATOM 642 O O . LEU A 1 82 ? 0.253 3.650 0.929 1.00 97.44 82 LEU A O 1
ATOM 646 N N . GLU A 1 83 ? 2.502 3.689 0.849 1.00 96.81 83 GLU A N 1
ATOM 647 C CA . GLU A 1 83 ? 2.689 3.928 2.290 1.00 96.81 83 GLU A CA 1
ATOM 648 C C . GLU A 1 83 ? 2.168 5.310 2.682 1.00 96.81 83 GLU A C 1
ATOM 650 O O . GLU A 1 83 ? 1.454 5.427 3.676 1.00 96.81 83 GLU A O 1
ATOM 655 N N . ASP A 1 84 ? 2.413 6.335 1.863 1.00 97.25 84 ASP A N 1
ATOM 656 C CA . ASP A 1 84 ? 1.904 7.688 2.113 1.00 97.25 84 ASP A CA 1
ATOM 657 C C . ASP A 1 84 ? 0.368 7.731 2.151 1.00 97.25 84 ASP A C 1
ATOM 659 O O . ASP A 1 84 ? -0.233 8.338 3.050 1.00 97.25 84 ASP A O 1
ATOM 663 N N . ALA A 1 85 ? -0.293 7.036 1.218 1.00 97.88 85 ALA A N 1
ATOM 664 C CA . ALA A 1 85 ? -1.750 6.935 1.193 1.00 97.88 85 ALA A CA 1
ATOM 665 C C . ALA A 1 85 ? -2.308 6.143 2.393 1.00 97.88 85 ALA A C 1
ATOM 667 O O . ALA A 1 85 ? -3.364 6.494 2.936 1.00 97.88 85 ALA A O 1
ATOM 668 N N . LEU A 1 86 ? -1.604 5.107 2.859 1.00 97.38 86 LEU A N 1
ATOM 669 C CA . LEU A 1 86 ? -1.963 4.379 4.081 1.00 97.38 86 LEU A CA 1
ATOM 670 C C . LEU A 1 86 ? -1.733 5.224 5.341 1.00 97.38 86 LEU A C 1
ATOM 672 O O . LEU A 1 86 ? -2.590 5.243 6.227 1.00 97.38 86 LEU A O 1
ATOM 676 N N . ALA A 1 87 ? -0.650 5.998 5.398 1.00 96.50 87 ALA A N 1
ATOM 677 C CA . ALA A 1 87 ? -0.388 6.946 6.476 1.00 96.50 87 ALA A CA 1
ATOM 678 C C . ALA A 1 87 ? -1.478 8.031 6.537 1.00 96.50 87 ALA A C 1
ATOM 680 O O . ALA A 1 87 ? -1.916 8.421 7.621 1.00 96.50 87 ALA A O 1
ATOM 681 N N . ALA A 1 88 ? -1.993 8.477 5.386 1.00 97.56 88 ALA A N 1
ATOM 682 C CA . ALA A 1 88 ? -3.157 9.360 5.332 1.00 97.56 88 ALA A CA 1
ATOM 683 C C . ALA A 1 88 ? -4.438 8.688 5.867 1.00 97.56 88 ALA A C 1
ATOM 685 O O . ALA A 1 88 ? -5.236 9.345 6.540 1.00 97.56 88 ALA A O 1
ATOM 686 N N . CYS A 1 89 ? -4.631 7.383 5.631 1.00 97.38 89 CYS A N 1
ATOM 687 C CA . CYS A 1 89 ? -5.718 6.631 6.266 1.00 97.38 89 CYS A CA 1
ATOM 688 C C . CYS A 1 89 ? -5.550 6.569 7.790 1.00 97.38 89 CYS A C 1
ATOM 690 O O . CYS A 1 89 ? -6.533 6.761 8.507 1.00 97.38 89 CYS A O 1
ATOM 692 N N . ARG A 1 90 ? -4.325 6.321 8.277 1.00 96.06 90 ARG A N 1
ATOM 693 C CA . ARG A 1 90 ? -3.997 6.275 9.709 1.00 96.06 90 ARG A CA 1
ATOM 694 C C . ARG A 1 90 ? -4.326 7.593 10.400 1.00 96.06 90 ARG A C 1
ATOM 696 O O . ARG A 1 90 ? -5.096 7.570 11.351 1.00 96.06 90 ARG A O 1
ATOM 703 N N . ARG A 1 91 ? -3.832 8.723 9.879 1.00 95.88 91 ARG A N 1
ATOM 704 C CA . ARG A 1 91 ? -4.096 10.054 10.460 1.00 95.88 91 ARG A CA 1
ATOM 705 C C . ARG A 1 91 ? -5.592 10.308 10.645 1.00 95.88 91 ARG A C 1
ATOM 707 O O . ARG A 1 91 ? -6.028 10.672 11.729 1.00 95.88 91 ARG A O 1
ATOM 714 N N . ARG A 1 92 ? -6.395 9.984 9.627 1.00 95.62 92 ARG A N 1
ATOM 715 C CA . ARG A 1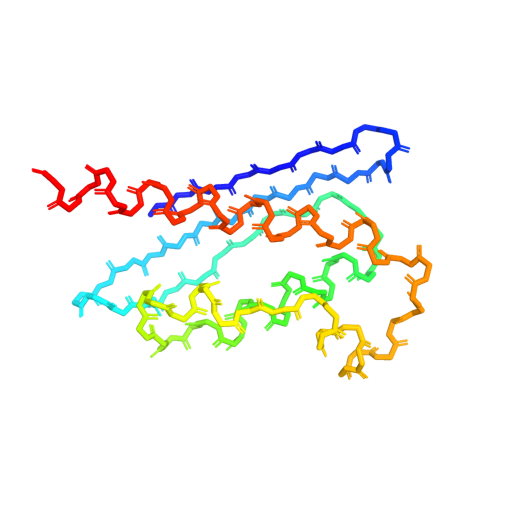 92 ? -7.859 10.080 9.719 1.00 95.62 92 ARG A CA 1
ATOM 716 C C . ARG A 1 92 ? -8.477 9.136 10.742 1.00 95.62 92 ARG A C 1
ATOM 718 O O . ARG A 1 92 ? -9.491 9.476 11.333 1.00 95.62 92 ARG A O 1
ATOM 725 N N . LEU A 1 93 ? -7.929 7.937 10.942 1.00 93.56 93 LEU A N 1
ATOM 726 C CA . LEU A 1 93 ? -8.428 7.048 11.997 1.00 93.56 93 LEU A CA 1
ATOM 727 C C . LEU A 1 93 ? -8.211 7.638 13.377 1.00 93.56 93 LEU A C 1
ATOM 729 O O . LEU A 1 93 ? -9.072 7.464 14.233 1.00 93.56 93 LEU A O 1
ATOM 733 N N . ASP A 1 94 ? -7.087 8.310 13.577 1.00 91.69 94 ASP A N 1
ATOM 734 C CA . ASP A 1 94 ? -6.751 8.901 14.863 1.00 91.69 94 ASP A CA 1
ATOM 735 C C . ASP A 1 94 ? -7.604 10.153 15.130 1.00 91.69 94 ASP A C 1
ATOM 737 O O . ASP A 1 94 ? -8.116 10.304 16.236 1.00 91.69 94 ASP A O 1
ATOM 741 N N . GLU A 1 95 ? -7.896 10.957 14.100 1.00 90.56 95 GLU A N 1
ATOM 742 C CA . GLU A 1 95 ? -8.852 12.080 14.168 1.00 90.56 95 GLU A CA 1
ATOM 743 C C . GLU A 1 95 ? -10.273 11.649 14.572 1.00 90.56 95 GLU A C 1
ATOM 745 O O . GLU A 1 95 ? -10.972 12.400 15.240 1.00 90.56 95 GLU A O 1
ATOM 750 N N . HIS A 1 96 ? -10.715 10.449 14.183 1.00 76.69 96 HIS A N 1
ATOM 751 C CA . HIS A 1 96 ? -12.047 9.927 14.523 1.00 76.69 96 HIS A CA 1
ATOM 752 C C . HIS A 1 96 ? -12.111 9.187 15.869 1.00 76.69 96 HIS A C 1
ATOM 754 O O . HIS A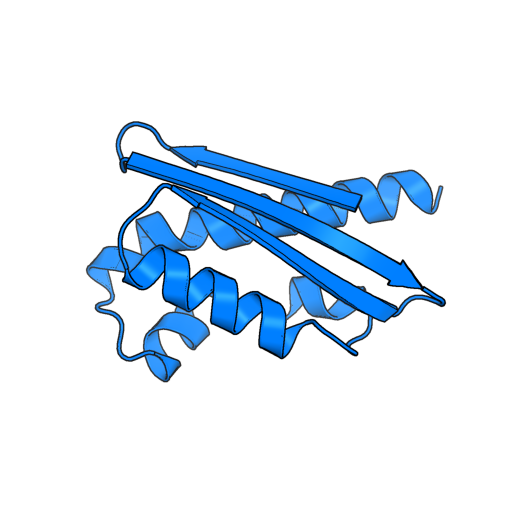 1 96 ? -13.191 8.742 16.264 1.00 76.69 96 HIS A O 1
ATOM 760 N N . LYS A 1 97 ? -10.971 8.984 16.539 1.00 68.56 97 LYS A N 1
ATOM 761 C CA . LYS A 1 97 ? -10.902 8.373 17.876 1.00 68.56 97 LYS A CA 1
ATOM 762 C C . LYS A 1 97 ? -10.866 9.408 19.005 1.00 68.56 97 LYS A C 1
ATOM 764 O O . LYS A 1 97 ? -11.098 9.010 20.145 1.00 68.56 97 LYS A O 1
ATOM 769 N N . GLY A 1 98 ? -10.518 10.661 18.698 1.00 51.97 98 GLY A N 1
ATOM 770 C CA . GLY A 1 98 ? -10.570 11.799 19.623 1.00 51.97 98 GLY A CA 1
ATOM 771 C C . GLY A 1 98 ? -11.960 12.408 19.695 1.00 51.97 98 GLY A C 1
ATOM 772 O O . GLY A 1 98 ? -12.309 12.880 20.797 1.00 51.97 98 GLY A O 1
#

pLDDT: mean 95.28, std 5.89, range [51.97, 98.75]

Sequence (98 aa):
VSGEAEDRTLNVWVRFQLRILHGAIHTVRYNVYGCPHTVAAAEWIAERLEGRPAGALDELSMRKCLEILGIPVEKLGKLLLLEDALAACRRRLDEHKG

Foldseek 3Di:
DKFKFDDVVQQKIKMWDFDDDPQAGQFIDMDIGHDPLLVQLSVVVRVVRHGGGLVCLVVDDVVVVCVVVVNDPVCSVRNVRVNRRSVRVVVVVVVVVD

Secondary structure (DSSP, 8-state):
-EEEEEETTTTEEEEEEEEEETTEEEEEEEEEES-HHHHHHHHHHHHHHTTSBGGGGGG--HHHHHHHHT--GGGHHHHHHHHHHHHHHHHHHHHTT-